Protein AF-A0A831QLJ9-F1 (afdb_monomer_lite)

Structure (mmCIF, N/CA/C/O backbone):
data_AF-A0A831QLJ9-F1
#
_entry.id   AF-A0A831QLJ9-F1
#
loop_
_atom_site.group_PDB
_atom_site.id
_atom_site.type_symbol
_atom_site.label_atom_id
_atom_site.label_alt_id
_atom_site.label_comp_id
_atom_site.label_asym_id
_atom_site.label_entity_id
_atom_site.label_seq_id
_atom_site.pdbx_PDB_ins_code
_atom_site.Cartn_x
_atom_site.Cartn_y
_atom_site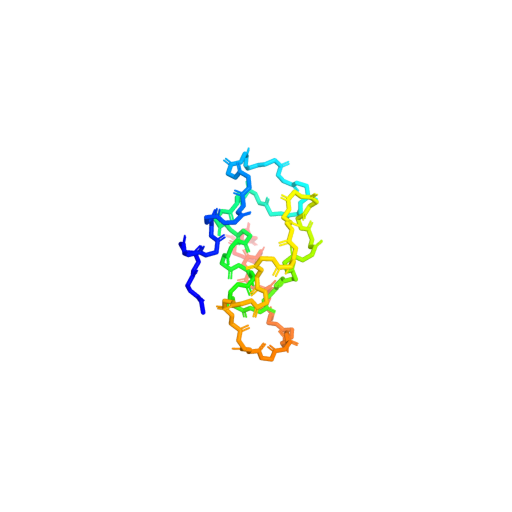.Cartn_z
_atom_site.occupancy
_atom_site.B_iso_or_equiv
_atom_site.auth_seq_id
_atom_site.auth_comp_id
_atom_site.auth_asym_id
_atom_site.auth_atom_id
_atom_site.pdbx_PDB_model_num
ATOM 1 N N . MET A 1 1 ? 0.373 -12.743 5.364 1.00 84.00 1 MET A N 1
ATOM 2 C CA . MET A 1 1 ? 1.395 -11.676 5.249 1.00 84.00 1 MET A CA 1
ATOM 3 C C . MET A 1 1 ? 1.191 -10.663 6.373 1.00 84.00 1 MET A C 1
ATOM 5 O O . MET A 1 1 ? 0.045 -10.304 6.609 1.00 84.00 1 MET A O 1
ATOM 9 N N . ASN A 1 2 ? 2.247 -10.227 7.076 1.00 91.56 2 ASN A N 1
ATOM 10 C CA . ASN A 1 2 ? 2.142 -9.168 8.096 1.00 91.56 2 ASN A CA 1
ATOM 11 C C . ASN A 1 2 ? 2.342 -7.759 7.470 1.00 91.56 2 ASN A C 1
ATOM 13 O O . ASN A 1 2 ? 2.855 -7.663 6.351 1.00 91.56 2 ASN A O 1
ATOM 17 N N . P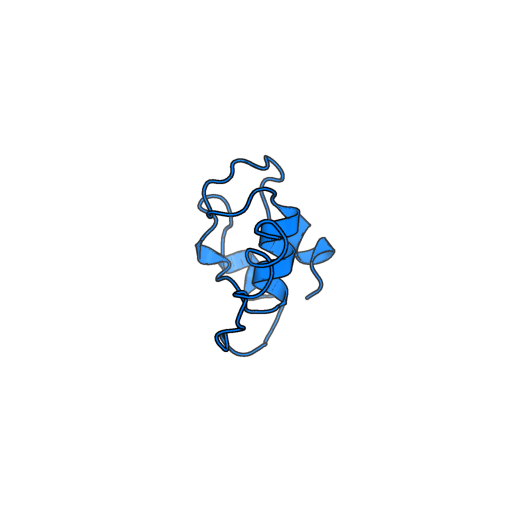RO A 1 3 ? 1.959 -6.658 8.153 1.00 94.12 3 PRO A N 1
ATOM 18 C CA . PRO A 1 3 ? 2.057 -5.304 7.593 1.00 94.12 3 PRO A CA 1
ATOM 19 C C . PRO A 1 3 ? 3.485 -4.866 7.239 1.00 94.12 3 PRO A C 1
ATOM 21 O O . PRO A 1 3 ? 3.684 -4.138 6.271 1.00 94.12 3 PRO A O 1
ATOM 24 N N . LEU A 1 4 ? 4.486 -5.307 8.003 1.00 95.12 4 LEU A N 1
ATOM 25 C CA . LEU A 1 4 ? 5.886 -4.936 7.787 1.00 95.12 4 LEU A CA 1
ATOM 26 C C . LEU A 1 4 ? 6.449 -5.613 6.534 1.00 95.12 4 LEU A C 1
ATOM 28 O O . LEU A 1 4 ? 7.243 -5.011 5.811 1.00 95.12 4 LEU A O 1
ATOM 32 N N . ASP A 1 5 ? 6.007 -6.836 6.243 1.00 93.69 5 ASP A N 1
ATOM 33 C CA . ASP A 1 5 ? 6.328 -7.533 5.004 1.00 93.69 5 ASP A CA 1
ATOM 34 C C . ASP A 1 5 ? 5.661 -6.863 3.806 1.00 93.69 5 ASP A C 1
ATOM 36 O O . ASP A 1 5 ? 6.331 -6.611 2.807 1.00 93.69 5 ASP A O 1
ATOM 40 N N . PHE A 1 6 ? 4.388 -6.471 3.925 1.00 93.75 6 PHE A N 1
ATOM 41 C CA . PHE A 1 6 ? 3.705 -5.725 2.865 1.00 93.75 6 PHE A CA 1
ATOM 42 C C . PHE A 1 6 ? 4.360 -4.358 2.603 1.00 93.75 6 PHE A C 1
ATOM 44 O O . PHE A 1 6 ? 4.505 -3.942 1.454 1.00 93.75 6 PHE A O 1
ATOM 51 N N . LEU A 1 7 ? 4.812 -3.659 3.650 1.00 95.31 7 LEU A N 1
ATOM 52 C CA . LEU A 1 7 ? 5.447 -2.340 3.543 1.00 95.31 7 LEU A CA 1
ATOM 53 C C . LEU A 1 7 ? 6.662 -2.337 2.596 1.00 95.31 7 LEU A C 1
ATOM 55 O O . LEU A 1 7 ? 6.984 -1.300 2.013 1.00 95.31 7 LEU A O 1
ATOM 59 N N . LYS A 1 8 ? 7.330 -3.484 2.415 1.00 93.25 8 LYS A N 1
ATOM 60 C CA . LYS A 1 8 ? 8.458 -3.659 1.482 1.00 93.25 8 LYS A CA 1
ATOM 61 C C . LYS A 1 8 ? 8.058 -3.506 0.012 1.00 93.25 8 LYS A C 1
ATOM 63 O O . LYS A 1 8 ? 8.908 -3.130 -0.782 1.00 93.25 8 LYS A O 1
ATOM 68 N N . TYR A 1 9 ? 6.791 -3.738 -0.324 1.00 93.62 9 TYR A N 1
ATOM 69 C CA . TYR A 1 9 ? 6.260 -3.569 -1.679 1.00 93.62 9 TYR A CA 1
ATOM 70 C C . TYR A 1 9 ? 5.761 -2.148 -1.948 1.00 93.62 9 TYR A C 1
ATOM 72 O O . TYR A 1 9 ? 5.499 -1.790 -3.090 1.00 93.62 9 TYR A O 1
ATOM 80 N N . THR A 1 10 ? 5.612 -1.328 -0.907 1.00 94.50 10 THR A N 1
ATOM 81 C CA . THR A 1 10 ? 5.175 0.066 -1.045 1.00 94.50 10 THR A CA 1
ATOM 82 C C . THR A 1 10 ? 6.348 0.973 -1.444 1.00 94.50 10 THR A C 1
ATOM 84 O O . THR A 1 10 ? 7.490 0.681 -1.086 1.00 94.50 10 THR A O 1
ATOM 87 N N . PRO A 1 11 ? 6.092 2.139 -2.067 1.00 96.06 11 PRO A N 1
ATOM 88 C CA . PRO A 1 11 ? 7.142 3.119 -2.368 1.00 96.06 11 PRO A CA 1
ATOM 89 C C . PRO A 1 11 ? 7.720 3.816 -1.123 1.00 96.06 11 PRO A C 1
ATOM 91 O O . PRO A 1 11 ? 8.657 4.596 -1.248 1.00 96.06 11 PRO A O 1
ATOM 94 N N . ARG A 1 12 ? 7.133 3.608 0.069 1.00 96.69 12 ARG A N 1
ATOM 95 C CA . ARG A 1 12 ? 7.500 4.267 1.342 1.00 96.69 12 ARG A CA 1
ATOM 96 C C . ARG A 1 12 ? 7.544 5.804 1.297 1.00 96.69 12 ARG A C 1
ATOM 98 O O . ARG A 1 12 ? 8.110 6.431 2.183 1.00 96.69 12 ARG A O 1
ATOM 105 N N . SER A 1 13 ? 6.901 6.416 0.305 1.00 98.25 13 SER A N 1
ATOM 106 C CA . SER A 1 13 ? 6.836 7.871 0.130 1.00 98.25 13 SER A CA 1
ATOM 107 C C . SER A 1 13 ? 5.744 8.546 0.960 1.00 98.25 13 SER A C 1
ATOM 109 O O . SER A 1 13 ? 5.697 9.768 1.013 1.00 98.25 13 SER A O 1
ATOM 111 N N . ASN A 1 14 ? 4.832 7.771 1.563 1.00 97.94 14 ASN A N 1
ATOM 112 C CA . ASN A 1 14 ? 3.652 8.272 2.282 1.00 97.94 14 ASN A CA 1
ATOM 113 C C . ASN A 1 14 ? 2.806 9.267 1.461 1.00 97.94 14 ASN A C 1
ATOM 115 O O . ASN A 1 14 ? 2.166 10.153 2.008 1.00 97.94 14 ASN A O 1
ATOM 119 N N . CYS A 1 15 ? 2.776 9.110 0.134 1.00 98.19 15 CYS A N 1
ATOM 120 C CA . CYS A 1 15 ? 2.149 10.072 -0.779 1.00 98.19 15 CYS A CA 1
ATOM 121 C C . CYS A 1 15 ? 0.618 10.219 -0.673 1.00 98.19 15 CYS A C 1
ATOM 123 O O . CYS A 1 15 ? 0.053 11.059 -1.365 1.00 98.19 15 CYS A O 1
ATOM 125 N N . GLY A 1 16 ? -0.074 9.360 0.080 1.00 97.12 16 GLY A N 1
ATOM 126 C CA . GLY A 1 16 ? -1.526 9.444 0.270 1.00 97.12 16 GLY A CA 1
ATOM 127 C C . GLY A 1 16 ? -2.404 9.094 -0.938 1.00 97.12 16 GLY A C 1
ATOM 128 O O . GLY A 1 16 ? -3.621 9.061 -0.802 1.00 97.12 16 GLY A O 1
ATOM 129 N N . ARG A 1 17 ? -1.837 8.773 -2.111 1.00 98.06 17 ARG A N 1
ATOM 130 C CA . ARG A 1 17 ? -2.619 8.539 -3.348 1.00 98.06 17 ARG A CA 1
ATOM 131 C C . ARG A 1 17 ? -3.585 7.350 -3.287 1.00 98.06 17 ARG A C 1
ATOM 133 O O . ARG A 1 17 ? -4.498 7.287 -4.098 1.00 98.06 17 ARG A O 1
ATOM 140 N N . CYS A 1 18 ? -3.390 6.429 -2.343 1.00 96.81 18 CYS A N 1
ATOM 141 C CA . CYS A 1 18 ? -4.302 5.314 -2.073 1.00 96.81 18 CYS A CA 1
ATOM 142 C C . CYS A 1 18 ? -5.387 5.630 -1.027 1.00 96.81 18 CYS A C 1
ATOM 144 O O . CYS A 1 18 ? -6.128 4.728 -0.652 1.00 96.81 18 CYS A O 1
ATOM 146 N N . GLY A 1 19 ? -5.460 6.867 -0.519 1.00 97.31 19 GLY A N 1
ATOM 147 C CA . GLY A 1 19 ? -6.429 7.285 0.501 1.00 97.31 19 GLY A CA 1
ATOM 148 C C . GLY A 1 19 ? -5.998 7.042 1.952 1.00 97.31 19 GLY A C 1
ATOM 149 O O . GLY A 1 19 ? -6.762 7.330 2.865 1.00 97.31 19 GLY A O 1
ATOM 150 N N . HIS A 1 20 ? -4.779 6.546 2.191 1.00 98.12 20 HIS A N 1
ATOM 151 C CA . HIS A 1 20 ? -4.248 6.313 3.539 1.00 98.12 20 HIS A CA 1
ATOM 152 C C . HIS A 1 20 ? -3.111 7.286 3.884 1.00 98.12 20 HIS A C 1
ATOM 154 O O . HIS A 1 20 ? -2.280 7.571 3.020 1.00 98.12 20 HIS A O 1
ATOM 160 N N . PRO A 1 21 ? -2.999 7.737 5.149 1.00 97.25 21 PRO A N 1
ATOM 161 C CA . PRO A 1 21 ? -2.048 8.781 5.550 1.00 97.25 21 PRO A CA 1
ATOM 162 C C . PRO A 1 21 ? -0.578 8.342 5.487 1.00 97.25 21 PRO A C 1
ATOM 164 O O . PRO A 1 21 ? 0.313 9.175 5.359 1.00 97.25 21 PRO A O 1
ATOM 167 N N . THR A 1 22 ? -0.300 7.038 5.572 1.00 98.50 22 THR A N 1
ATOM 168 C CA . THR A 1 22 ? 1.057 6.485 5.460 1.00 98.50 22 THR A CA 1
ATOM 169 C C . THR A 1 22 ? 1.049 5.154 4.717 1.00 98.50 22 THR A C 1
ATOM 171 O O . THR A 1 22 ? 0.041 4.440 4.682 1.00 98.50 22 THR A O 1
ATOM 174 N N . CYS A 1 23 ? 2.200 4.770 4.161 1.00 98.19 23 CYS A N 1
ATOM 175 C CA . CYS A 1 23 ? 2.380 3.454 3.551 1.00 98.19 23 CYS A CA 1
ATOM 176 C C . CYS A 1 23 ? 2.190 2.317 4.569 1.00 98.19 23 CYS A C 1
ATOM 178 O O . CYS A 1 23 ? 1.704 1.251 4.200 1.00 98.19 23 CYS A O 1
ATOM 180 N N . LEU A 1 24 ? 2.516 2.545 5.849 1.00 98.19 24 LEU A N 1
ATOM 181 C CA . LEU A 1 24 ? 2.279 1.574 6.919 1.00 98.19 24 LEU A CA 1
ATOM 182 C C . LEU A 1 24 ? 0.786 1.431 7.244 1.00 98.19 24 LEU A C 1
ATOM 184 O O . LEU A 1 24 ? 0.3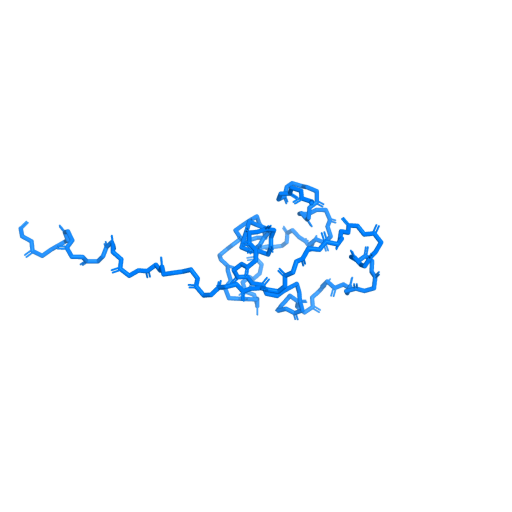09 0.309 7.380 1.00 98.19 24 LEU A O 1
ATOM 188 N N . ALA A 1 25 ? 0.033 2.534 7.307 1.00 97.94 25 ALA A N 1
ATOM 189 C CA . ALA A 1 25 ? -1.418 2.487 7.498 1.00 97.94 25 ALA A CA 1
ATOM 190 C C . ALA A 1 25 ? -2.105 1.727 6.353 1.00 97.94 25 ALA A C 1
ATOM 192 O O . ALA A 1 25 ? -2.944 0.861 6.599 1.00 97.94 25 ALA A O 1
ATOM 193 N N . PHE A 1 26 ? -1.681 1.980 5.110 1.00 97.56 26 PHE A N 1
ATOM 194 C CA . PHE A 1 26 ? -2.138 1.210 3.954 1.00 97.56 26 PHE A CA 1
ATOM 195 C C . PHE A 1 26 ? -1.784 -0.280 4.073 1.00 97.56 26 PHE A C 1
ATOM 197 O O . PHE A 1 26 ? -2.642 -1.132 3.869 1.00 97.56 26 PHE A O 1
ATOM 204 N N . ALA A 1 27 ? -0.550 -0.610 4.466 1.00 96.50 27 ALA A N 1
ATOM 205 C CA . ALA A 1 27 ? -0.116 -1.993 4.658 1.00 96.50 27 ALA A CA 1
ATOM 206 C C . ALA A 1 27 ? -0.956 -2.739 5.710 1.00 96.50 27 ALA A C 1
ATOM 208 O O . ALA A 1 27 ? -1.327 -3.895 5.506 1.00 96.50 27 ALA A O 1
ATOM 209 N N . VAL A 1 28 ? -1.299 -2.081 6.823 1.00 96.12 28 VAL A N 1
ATOM 210 C CA . VAL A 1 28 ? -2.200 -2.635 7.846 1.00 96.12 28 VAL A CA 1
ATOM 211 C C . VAL A 1 28 ? -3.600 -2.860 7.275 1.00 96.12 28 VAL A C 1
ATOM 213 O O . VAL A 1 28 ? -4.153 -3.944 7.451 1.00 96.12 28 VAL A O 1
ATOM 216 N N . ALA A 1 29 ? -4.160 -1.877 6.564 1.00 95.69 29 ALA A N 1
ATOM 217 C CA . ALA A 1 29 ? -5.483 -1.997 5.957 1.00 95.69 29 ALA A CA 1
ATOM 218 C C . ALA A 1 29 ? -5.544 -3.162 4.959 1.00 95.69 29 ALA A C 1
ATOM 220 O O . ALA A 1 29 ? -6.455 -3.984 5.027 1.00 95.69 29 ALA A O 1
ATOM 221 N N . VAL A 1 30 ? -4.537 -3.294 4.091 1.00 94.12 30 VAL A N 1
ATOM 222 C CA . VAL A 1 30 ? -4.472 -4.378 3.105 1.00 94.12 30 VAL A CA 1
ATOM 223 C C . VAL A 1 30 ? -4.323 -5.744 3.769 1.00 94.12 30 VAL A C 1
ATOM 225 O O . VAL A 1 30 ? -5.070 -6.668 3.459 1.00 94.12 30 VAL A O 1
ATOM 228 N N . THR A 1 31 ? -3.399 -5.885 4.719 1.00 92.31 31 THR A N 1
ATOM 229 C CA . THR A 1 31 ? -3.150 -7.178 5.385 1.00 92.31 31 THR A CA 1
ATOM 230 C C . THR A 1 31 ? -4.296 -7.635 6.288 1.00 92.31 31 THR A C 1
ATOM 232 O O . THR A 1 31 ? -4.436 -8.833 6.516 1.00 92.31 31 THR A O 1
ATOM 235 N N . ARG A 1 32 ? -5.145 -6.712 6.759 1.00 92.25 32 ARG A N 1
ATOM 236 C CA . ARG A 1 32 ? -6.392 -7.015 7.484 1.00 92.25 32 ARG A CA 1
ATOM 237 C C . ARG A 1 32 ? -7.604 -7.214 6.564 1.00 92.25 32 ARG A C 1
ATOM 239 O O . ARG A 1 32 ? -8.697 -7.457 7.063 1.00 92.25 32 ARG A O 1
ATOM 246 N N . GLY A 1 33 ? -7.437 -7.085 5.246 1.00 88.88 33 GLY A N 1
ATOM 247 C CA . GLY A 1 33 ? -8.528 -7.187 4.272 1.00 88.88 33 GLY A CA 1
ATOM 248 C C . GLY A 1 33 ? -9.452 -5.963 4.210 1.00 88.88 33 GLY A C 1
ATOM 249 O O . GLY A 1 33 ? -10.484 -6.024 3.555 1.00 88.88 33 GLY A O 1
ATOM 250 N N . GLY A 1 34 ? -9.092 -4.851 4.857 1.00 90.19 34 GLY A N 1
ATOM 251 C CA . GLY A 1 34 ? -9.834 -3.585 4.816 1.00 90.19 34 GLY A CA 1
ATOM 252 C C . GLY A 1 34 ? -9.524 -2.710 3.595 1.00 90.19 34 GLY A C 1
ATOM 253 O O . GLY A 1 34 ? -10.199 -1.711 3.378 1.00 90.19 34 GLY A O 1
ATOM 254 N N . ALA A 1 35 ? -8.515 -3.065 2.792 1.00 92.62 35 ALA A N 1
ATOM 255 C CA . ALA A 1 35 ? -8.164 -2.358 1.562 1.00 92.62 35 ALA A CA 1
ATOM 256 C C . ALA A 1 35 ? -7.614 -3.314 0.493 1.00 92.62 35 ALA A C 1
ATOM 258 O O . ALA A 1 35 ? -6.970 -4.317 0.797 1.00 92.62 35 ALA A O 1
ATOM 259 N N . SER A 1 36 ? -7.826 -2.979 -0.782 1.00 92.94 36 SER A N 1
ATOM 260 C CA . SER A 1 36 ? -7.211 -3.706 -1.896 1.00 92.94 36 SER A CA 1
ATOM 261 C C . SER A 1 36 ? -5.786 -3.191 -2.155 1.00 92.94 36 SER A C 1
ATOM 263 O O . SER A 1 36 ? -5.604 -1.974 -2.257 1.00 92.94 36 SER A O 1
ATOM 265 N N . PRO A 1 37 ? -4.779 -4.068 -2.362 1.00 93.19 37 PRO A N 1
ATOM 266 C CA . PRO A 1 37 ? -3.431 -3.651 -2.763 1.00 93.19 37 PRO A CA 1
ATOM 267 C C . PRO A 1 37 ? -3.418 -2.783 -4.033 1.00 93.19 37 PRO A C 1
ATOM 269 O O . PRO A 1 37 ? -2.550 -1.926 -4.183 1.00 93.19 37 PRO A O 1
ATOM 272 N N . ARG A 1 38 ? -4.408 -2.969 -4.924 1.00 93.31 38 ARG A N 1
ATOM 273 C CA . ARG A 1 38 ? -4.548 -2.240 -6.199 1.00 93.31 38 ARG A CA 1
ATOM 274 C C . ARG A 1 38 ? -4.833 -0.743 -6.036 1.00 93.31 38 ARG A C 1
ATOM 276 O O . ARG A 1 38 ? -4.760 -0.014 -7.016 1.00 93.31 38 ARG A O 1
ATOM 283 N N . LEU A 1 39 ? -5.161 -0.283 -4.827 1.00 95.44 39 LEU A N 1
ATOM 284 C CA . LEU A 1 39 ? -5.390 1.138 -4.553 1.00 95.44 39 LEU A CA 1
ATOM 285 C C . LEU A 1 39 ? -4.099 1.964 -4.569 1.00 95.44 39 LEU A C 1
ATOM 287 O O . LEU A 1 39 ? -4.160 3.182 -4.720 1.00 95.44 39 LEU A O 1
ATOM 291 N N . CYS A 1 40 ? -2.926 1.346 -4.400 1.00 96.69 40 CYS A N 1
ATOM 292 C CA . CYS A 1 40 ? -1.670 2.075 -4.524 1.00 96.69 40 CYS A CA 1
ATOM 293 C C . CYS A 1 40 ? -1.209 2.092 -5.988 1.00 96.69 40 CYS A C 1
ATOM 295 O O . CYS A 1 40 ? -0.881 1.031 -6.516 1.00 96.69 40 CYS A O 1
ATOM 297 N N . PRO A 1 41 ? -1.092 3.270 -6.634 1.00 95.81 41 PRO A N 1
ATOM 298 C CA . PRO A 1 41 ? -0.706 3.358 -8.047 1.00 95.81 41 PRO A CA 1
ATOM 299 C C . PRO A 1 41 ? 0.768 3.008 -8.305 1.00 95.81 41 PRO A C 1
ATOM 301 O O . PRO A 1 41 ? 1.196 2.964 -9.452 1.00 95.81 41 PRO A O 1
ATOM 304 N N . PHE A 1 42 ? 1.552 2.797 -7.246 1.00 95.06 42 PHE A N 1
ATOM 305 C CA . PHE A 1 42 ? 2.989 2.523 -7.312 1.00 95.06 42 PHE A CA 1
ATOM 306 C C . PHE A 1 42 ? 3.347 1.085 -6.929 1.00 95.06 42 PHE A C 1
ATOM 308 O O . PHE A 1 42 ? 4.527 0.757 -6.859 1.00 95.06 42 PHE A O 1
ATOM 315 N N . ILE A 1 43 ? 2.352 0.250 -6.624 1.00 90.81 43 ILE A N 1
ATOM 316 C CA . ILE A 1 43 ? 2.567 -1.158 -6.296 1.00 90.81 43 ILE A CA 1
ATOM 317 C C . ILE A 1 43 ? 2.252 -1.993 -7.527 1.00 90.81 43 ILE A C 1
ATOM 319 O O . ILE A 1 43 ? 1.164 -1.878 -8.087 1.00 90.81 43 ILE A O 1
ATOM 323 N N . ASP A 1 44 ? 3.180 -2.870 -7.898 1.00 84.62 44 ASP A N 1
ATOM 324 C CA . ASP A 1 44 ? 2.919 -3.914 -8.881 1.00 84.62 44 ASP A CA 1
ATOM 325 C C . ASP A 1 44 ? 2.223 -5.112 -8.202 1.00 84.62 44 ASP A C 1
ATOM 327 O O . ASP A 1 44 ? 2.857 -5.827 -7.417 1.00 84.62 44 ASP A O 1
ATOM 331 N N . PRO A 1 45 ? 0.930 -5.367 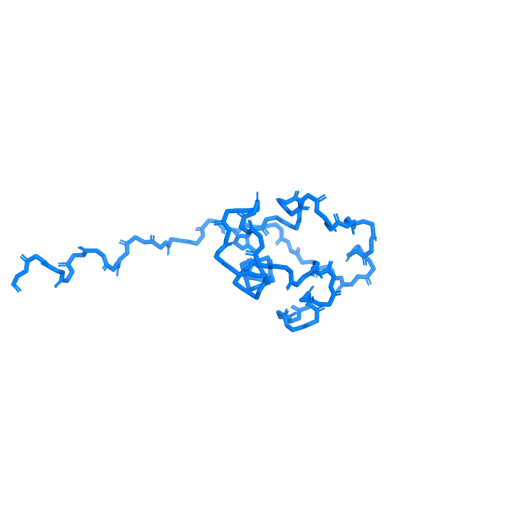-8.483 1.00 73.94 45 PRO A N 1
ATOM 332 C CA . PRO A 1 45 ? 0.191 -6.472 -7.885 1.00 73.94 45 PRO A CA 1
ATOM 333 C C . PRO A 1 45 ? 0.726 -7.858 -8.279 1.00 73.94 45 PRO A C 1
ATOM 335 O O . PRO A 1 45 ? 0.451 -8.818 -7.557 1.00 73.94 45 PRO A O 1
ATOM 338 N N . ALA A 1 46 ? 1.494 -7.993 -9.368 1.00 77.50 46 ALA A N 1
ATOM 339 C CA . ALA A 1 46 ? 2.074 -9.276 -9.768 1.00 77.50 46 ALA A CA 1
ATOM 340 C C . ALA A 1 46 ? 3.060 -9.815 -8.715 1.00 77.50 46 ALA A C 1
ATOM 342 O O . ALA A 1 46 ? 3.060 -11.010 -8.419 1.00 77.50 46 ALA A O 1
ATOM 343 N N . GLY A 1 47 ? 3.826 -8.929 -8.066 1.00 71.50 47 GLY A N 1
ATOM 344 C CA . GLY A 1 47 ? 4.762 -9.296 -6.996 1.00 71.50 47 GLY A CA 1
ATOM 345 C C . GLY A 1 47 ? 4.093 -9.752 -5.692 1.00 71.50 47 GLY A C 1
ATOM 346 O O . GLY A 1 47 ? 4.742 -10.387 -4.861 1.00 71.50 47 GLY A O 1
ATOM 347 N N . LEU A 1 48 ? 2.798 -9.467 -5.507 1.00 74.69 48 LEU A N 1
ATOM 348 C CA . LEU A 1 48 ? 2.046 -9.823 -4.298 1.00 74.69 48 LEU A CA 1
ATOM 349 C C . LEU A 1 48 ? 1.386 -11.200 -4.357 1.00 74.69 48 LEU A C 1
ATOM 351 O O . LEU A 1 48 ? 1.197 -11.820 -3.312 1.00 74.69 48 LEU A O 1
ATOM 355 N N . ALA A 1 49 ? 1.063 -11.698 -5.554 1.00 66.06 49 ALA A N 1
ATOM 356 C CA . ALA A 1 49 ? 0.413 -12.999 -5.733 1.00 66.06 49 ALA A CA 1
ATOM 357 C C . ALA A 1 49 ? 1.272 -14.165 -5.207 1.00 66.06 49 ALA A C 1
ATOM 359 O O . ALA A 1 49 ? 0.740 -15.144 -4.691 1.00 66.06 49 ALA A O 1
ATOM 360 N N . ALA A 1 50 ? 2.600 -14.027 -5.254 1.00 58.91 50 ALA A N 1
ATOM 361 C CA . ALA A 1 50 ? 3.533 -15.002 -4.692 1.00 58.91 50 ALA A CA 1
ATOM 362 C C . ALA A 1 50 ? 3.547 -15.030 -3.148 1.00 58.91 50 ALA A C 1
ATOM 364 O O . ALA A 1 50 ? 4.141 -15.930 -2.559 1.00 58.91 50 ALA A O 1
ATOM 365 N N . ALA A 1 51 ? 2.919 -14.053 -2.481 1.00 57.41 51 ALA A N 1
ATOM 366 C CA . ALA A 1 51 ? 3.165 -13.752 -1.075 1.00 57.41 51 ALA A CA 1
ATOM 367 C C . ALA A 1 51 ? 1.944 -13.920 -0.136 1.00 57.41 51 ALA A C 1
ATOM 369 O O . ALA A 1 51 ? 2.073 -13.705 1.075 1.00 57.41 51 ALA A O 1
ATOM 370 N N . GLY A 1 52 ? 0.773 -14.356 -0.630 1.00 53.50 52 GLY A N 1
ATOM 371 C CA . GLY A 1 52 ? -0.316 -14.782 0.263 1.00 53.50 52 GLY A CA 1
ATOM 372 C C . GLY A 1 52 ? -1.677 -15.099 -0.370 1.00 53.50 52 GLY A C 1
ATOM 373 O O . GLY A 1 52 ? -2.302 -14.238 -0.979 1.00 53.50 52 GLY A O 1
ATOM 374 N N . ASN A 1 53 ? -2.161 -16.317 -0.097 1.00 52.25 53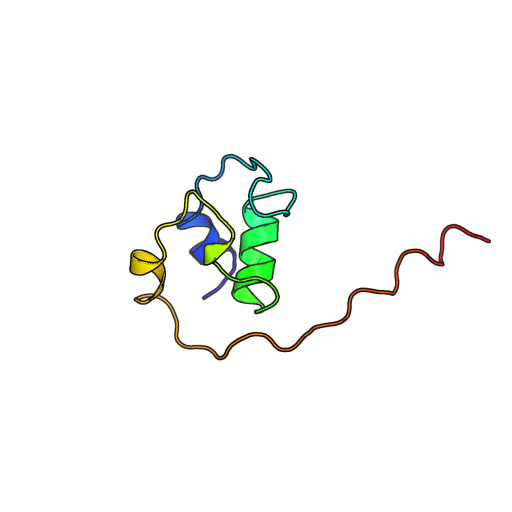 ASN A N 1
ATOM 375 C CA . ASN A 1 53 ? -3.571 -16.729 -0.114 1.00 52.25 53 ASN A CA 1
ATOM 376 C C . ASN A 1 53 ? -4.319 -16.131 1.099 1.00 52.25 53 ASN A C 1
ATOM 378 O O . ASN A 1 53 ? -3.833 -16.235 2.226 1.00 52.25 53 ASN A O 1
ATOM 382 N N . GLY A 1 54 ? -5.515 -15.571 0.891 1.00 47.28 54 GLY A N 1
ATOM 383 C CA . GLY A 1 54 ? -6.449 -15.172 1.955 1.00 47.28 54 GLY A CA 1
ATOM 384 C C . GLY A 1 54 ? -7.645 -14.382 1.400 1.00 47.28 54 GLY A C 1
ATOM 385 O O . GLY A 1 54 ? -7.427 -13.527 0.543 1.00 47.28 54 GLY A O 1
ATOM 386 N N . PRO A 1 55 ? -8.895 -14.686 1.808 1.00 42.84 55 PRO A N 1
ATOM 387 C CA . PRO A 1 55 ? -10.091 -14.274 1.081 1.00 42.84 55 PRO A CA 1
ATOM 388 C C . PRO A 1 55 ? -10.366 -12.774 1.196 1.00 42.84 55 PRO A C 1
ATOM 390 O O . PRO A 1 55 ? -10.019 -12.116 2.176 1.00 42.84 55 PRO A O 1
ATOM 393 N N . ALA A 1 56 ? -11.010 -12.263 0.150 1.00 50.16 56 ALA A N 1
ATOM 394 C CA . ALA A 1 56 ? -11.431 -10.883 0.004 1.00 50.16 56 ALA A CA 1
ATOM 395 C C . ALA A 1 56 ? -12.286 -10.389 1.186 1.00 50.16 56 ALA A C 1
ATOM 397 O O . ALA A 1 56 ? -13.175 -11.088 1.666 1.00 50.16 56 ALA A O 1
ATOM 398 N N . ALA A 1 57 ? -11.975 -9.157 1.591 1.00 48.50 57 ALA A N 1
ATOM 399 C CA . ALA A 1 57 ? -12.738 -8.199 2.386 1.00 48.50 57 ALA A CA 1
ATOM 400 C C . ALA A 1 57 ?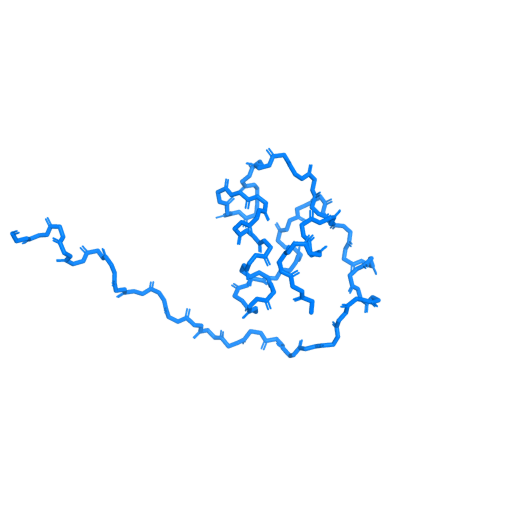 -14.135 -8.628 2.883 1.00 48.50 57 ALA A C 1
ATOM 402 O O . ALA A 1 57 ? -15.093 -8.708 2.115 1.00 48.50 57 ALA A O 1
ATOM 403 N N . ALA A 1 58 ? -14.273 -8.734 4.206 1.00 45.62 58 ALA A N 1
ATOM 404 C CA . ALA A 1 58 ? -15.525 -8.407 4.884 1.00 45.62 58 ALA A CA 1
ATOM 405 C C . ALA A 1 58 ? -15.525 -6.899 5.219 1.00 45.62 58 ALA A C 1
ATOM 407 O O . ALA A 1 58 ? -14.474 -6.375 5.599 1.00 45.62 58 ALA A O 1
ATOM 408 N N . PRO A 1 59 ? -16.660 -6.180 5.128 1.00 45.94 59 PRO A N 1
ATOM 409 C CA . PRO A 1 59 ? -16.721 -4.780 5.533 1.00 45.94 59 PRO A CA 1
ATOM 410 C C . PRO A 1 59 ? -16.664 -4.685 7.068 1.00 45.94 59 PRO A C 1
ATOM 412 O O . PRO A 1 59 ? -17.634 -4.968 7.775 1.00 45.94 59 PRO A O 1
ATOM 415 N N . GLY A 1 60 ? -15.490 -4.330 7.594 1.00 49.16 60 GLY A N 1
ATOM 416 C CA . GLY A 1 60 ? -15.247 -4.074 9.012 1.00 49.16 60 GLY A CA 1
ATOM 417 C C . GLY A 1 60 ? -15.501 -2.609 9.364 1.00 49.16 60 GLY A C 1
ATOM 418 O O . GLY A 1 60 ? -14.733 -1.741 8.974 1.00 49.16 60 GLY A O 1
ATOM 419 N N . ARG A 1 61 ? -16.601 -2.385 10.086 1.00 58.03 61 ARG A N 1
ATOM 420 C CA . ARG A 1 61 ? -17.124 -1.135 10.663 1.00 58.03 61 ARG A CA 1
ATOM 421 C C . ARG A 1 61 ? -16.072 -0.314 11.429 1.00 58.03 61 ARG A C 1
ATOM 423 O O . ARG A 1 61 ? -15.560 -0.804 12.432 1.00 58.03 61 ARG A O 1
ATOM 430 N N . ASP A 1 62 ? -15.890 0.949 11.049 1.00 53.00 62 ASP A N 1
ATOM 431 C CA . ASP A 1 62 ? -15.234 1.982 11.865 1.00 53.00 62 ASP A CA 1
ATOM 432 C C . ASP A 1 62 ? -16.148 3.226 11.895 1.00 53.00 62 ASP A C 1
ATOM 434 O O . ASP A 1 62 ? -16.051 4.119 11.063 1.00 53.00 62 ASP A O 1
ATOM 438 N N . GLU A 1 63 ? -17.146 3.215 12.785 1.00 54.50 63 GLU A N 1
ATOM 439 C CA . GLU A 1 63 ? -18.100 4.326 12.986 1.00 54.50 63 GLU A CA 1
ATOM 440 C C . GLU A 1 63 ? -18.330 4.572 14.487 1.00 54.50 63 GLU A C 1
ATOM 442 O O . GLU A 1 63 ? -19.460 4.674 14.951 1.00 54.50 63 GLU A O 1
ATOM 447 N N . ARG A 1 64 ? -17.269 4.561 15.308 1.00 60.75 64 ARG A N 1
ATOM 448 C CA . ARG A 1 64 ? -17.410 4.768 16.765 1.00 60.75 64 ARG A CA 1
ATOM 449 C C . ARG A 1 64 ? -16.249 5.524 17.411 1.00 60.75 64 ARG A C 1
ATOM 451 O O . ARG A 1 64 ? -15.745 5.074 18.432 1.00 60.75 64 ARG A O 1
ATOM 458 N N . ASP A 1 65 ? -15.852 6.668 16.856 1.00 56.06 65 ASP A N 1
ATOM 459 C CA . ASP A 1 65 ? -14.923 7.569 17.569 1.00 56.06 65 ASP A CA 1
ATOM 460 C C . ASP A 1 65 ? -15.218 9.075 17.417 1.00 56.06 65 ASP A C 1
ATOM 462 O O . ASP A 1 65 ? -14.463 9.907 17.900 1.00 56.06 65 ASP A O 1
ATOM 466 N N . THR A 1 66 ? -16.329 9.478 16.788 1.00 59.78 66 THR A N 1
ATOM 467 C CA . THR A 1 66 ? -16.652 10.917 16.624 1.00 59.78 66 THR A CA 1
ATOM 468 C C . THR A 1 66 ? -17.692 11.438 17.624 1.00 59.78 66 THR A C 1
ATOM 470 O O . THR A 1 66 ? -17.986 12.628 17.632 1.00 59.78 66 THR A O 1
ATOM 473 N N . ASP A 1 67 ? -18.209 10.587 18.516 1.00 58.88 67 ASP A N 1
ATOM 474 C CA . ASP A 1 67 ? -19.243 10.971 19.496 1.00 58.88 67 ASP A CA 1
ATOM 475 C C . ASP A 1 67 ? -18.666 11.463 20.842 1.00 58.88 67 ASP A C 1
ATOM 477 O O . ASP A 1 67 ? -19.377 12.044 21.656 1.00 58.88 67 ASP A O 1
ATOM 481 N N . LEU A 1 68 ? -17.358 11.296 21.092 1.00 65.88 68 LEU A N 1
ATOM 482 C CA . LEU A 1 68 ? -16.751 11.686 22.376 1.00 65.88 68 LEU A CA 1
ATOM 483 C C . LEU A 1 68 ? -16.379 13.180 22.463 1.00 65.88 68 LEU A C 1
ATOM 485 O O . LEU A 1 68 ? -16.084 13.672 23.546 1.00 65.88 68 LEU A O 1
ATOM 489 N N . VAL A 1 69 ? -16.413 13.924 21.351 1.00 73.50 69 VAL A N 1
ATOM 490 C CA . VAL A 1 69 ? -16.034 15.356 21.316 1.00 73.50 69 VAL A CA 1
ATOM 491 C C . VAL A 1 69 ? -17.232 16.290 21.580 1.00 73.50 69 VAL A C 1
ATOM 493 O O . VAL A 1 69 ? -17.068 17.506 21.630 1.00 73.50 69 VAL A O 1
ATOM 496 N N . ALA A 1 70 ? -18.441 15.753 21.785 1.00 61.41 70 ALA A N 1
ATOM 497 C CA . ALA A 1 70 ? -19.675 16.538 21.903 1.00 61.41 70 ALA A CA 1
ATOM 498 C C . ALA A 1 70 ? -20.324 16.554 23.308 1.00 61.41 70 ALA A C 1
ATOM 500 O O . ALA A 1 70 ? -21.539 16.751 23.407 1.00 61.41 70 ALA A O 1
ATOM 501 N N . ARG A 1 71 ? -19.564 16.365 24.398 1.00 58.19 71 ARG A N 1
ATOM 502 C CA . ARG A 1 71 ? -20.065 16.532 25.778 1.00 58.19 71 ARG A CA 1
ATOM 503 C C . ARG A 1 71 ? -19.073 17.238 26.690 1.00 58.19 71 ARG A C 1
ATOM 505 O O . ARG A 1 71 ? -17.927 16.754 26.782 1.00 58.19 71 ARG A O 1
#

Sequence (71 aa):
MNPLDFLKYTPRSNCGRCGHPTCLAFAVAVTRGGASPRLCPFIDPAGLAAAGNGPAAAPGRDERDTDLVAR

Radius of gyration: 13.86 Å; chains: 1; bounding box: 28×33×36 Å

pLDDT: mean 80.89, std 18.79, range [42.84, 98.5]

Secondary structure (DSSP, 8-state):
--HHHHHTTS-SS---TTS-SSHHHHHHHHHTTSS-GGG-TT--THHHHTT-------------SSSTT--

Foldseek 3Di:
DALVVQLVQAPQPLPCQLVDSGSSRVSRCVVVQNDPPVSHPRGDCVVCVVPDDDDHDDHDDDDPDPPPVPD